Protein AF-A0A831JXH7-F1 (afdb_monomer_lite)

Structure (mmCIF, N/CA/C/O backbone):
data_AF-A0A831JXH7-F1
#
_entry.id   AF-A0A831JXH7-F1
#
loop_
_atom_site.group_PDB
_atom_site.id
_atom_site.type_symbol
_atom_site.label_atom_id
_atom_site.label_alt_id
_atom_site.label_comp_id
_atom_site.label_asym_id
_atom_site.label_entity_id
_atom_site.label_seq_id
_atom_site.pdbx_PDB_ins_code
_atom_site.Cartn_x
_atom_site.Cartn_y
_atom_site.Cartn_z
_atom_site.occupancy
_atom_site.B_iso_or_equiv
_atom_site.auth_seq_id
_atom_site.auth_comp_id
_atom_site.auth_asym_id
_atom_site.auth_atom_id
_atom_site.pdbx_PDB_model_num
ATOM 1 N N . MET A 1 1 ? 20.059 6.172 -11.760 1.00 48.78 1 MET A N 1
ATOM 2 C CA . MET A 1 1 ? 20.110 5.393 -10.506 1.00 48.78 1 MET A CA 1
ATOM 3 C C . MET A 1 1 ? 18.707 5.416 -9.938 1.00 48.78 1 MET A C 1
ATOM 5 O O . MET A 1 1 ? 18.245 6.498 -9.607 1.00 48.78 1 MET A O 1
ATOM 9 N N . SER A 1 2 ? 18.003 4.286 -9.922 1.00 58.50 2 SER A N 1
ATOM 10 C CA . SER A 1 2 ? 16.687 4.183 -9.285 1.00 58.50 2 SER A CA 1
ATOM 11 C C . SER A 1 2 ? 16.887 4.281 -7.770 1.00 58.50 2 SER A C 1
ATOM 13 O O . SER A 1 2 ? 17.509 3.411 -7.156 1.00 58.50 2 SER A O 1
ATOM 15 N N . GLY A 1 3 ? 16.455 5.391 -7.173 1.00 73.62 3 GLY A N 1
ATOM 16 C CA . GLY A 1 3 ? 16.538 5.589 -5.729 1.00 73.62 3 GLY A CA 1
ATOM 17 C C . GLY A 1 3 ? 15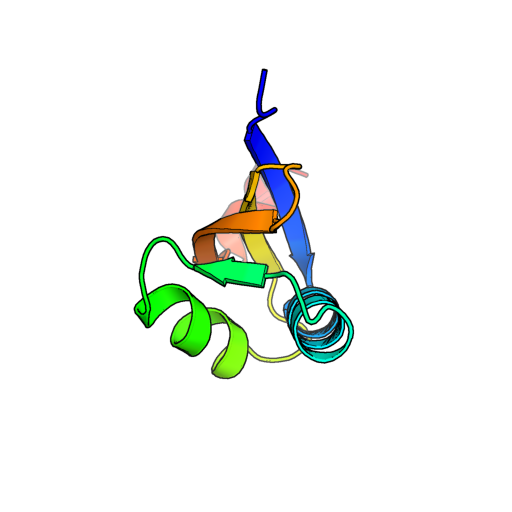.533 4.680 -5.032 1.00 73.62 3 GLY A C 1
ATOM 18 O O . GLY A 1 3 ? 14.341 4.756 -5.320 1.00 73.62 3 GLY A O 1
ATOM 19 N N . LYS A 1 4 ? 16.010 3.811 -4.137 1.00 85.69 4 LYS A N 1
ATOM 20 C CA . LYS A 1 4 ? 15.143 3.036 -3.247 1.00 85.69 4 LYS A CA 1
ATOM 21 C C . LYS A 1 4 ? 14.740 3.922 -2.074 1.00 85.69 4 LYS A C 1
ATOM 23 O O . LYS A 1 4 ? 15.611 4.431 -1.371 1.00 85.69 4 LYS A O 1
ATOM 28 N N . ILE A 1 5 ? 13.441 4.056 -1.854 1.00 86.31 5 ILE A N 1
ATOM 29 C CA . ILE A 1 5 ? 12.851 4.811 -0.756 1.00 86.31 5 ILE A CA 1
ATOM 30 C C . ILE A 1 5 ? 12.199 3.862 0.239 1.00 86.31 5 ILE A C 1
ATOM 32 O O . ILE A 1 5 ? 11.657 2.821 -0.134 1.00 86.31 5 ILE A O 1
ATOM 36 N N . ILE A 1 6 ? 12.301 4.229 1.516 1.00 88.50 6 ILE A N 1
ATOM 37 C CA . ILE A 1 6 ? 11.602 3.590 2.626 1.00 88.50 6 ILE A CA 1
ATOM 38 C C . ILE A 1 6 ? 10.803 4.689 3.323 1.00 88.50 6 ILE A C 1
ATOM 40 O O . ILE A 1 6 ? 11.398 5.594 3.903 1.00 88.50 6 ILE A O 1
ATOM 44 N N . GLU A 1 7 ? 9.482 4.600 3.252 1.00 88.94 7 GLU A N 1
ATOM 45 C CA . GLU A 1 7 ? 8.539 5.568 3.813 1.00 88.94 7 GLU A CA 1
ATOM 46 C C . GLU A 1 7 ? 7.543 4.863 4.741 1.00 88.94 7 GLU A C 1
ATOM 48 O O . GLU A 1 7 ? 7.302 3.660 4.625 1.00 88.94 7 GLU A O 1
ATOM 53 N N . PHE A 1 8 ? 7.008 5.617 5.698 1.00 89.69 8 PHE A N 1
ATOM 54 C CA . PHE A 1 8 ? 5.908 5.189 6.556 1.00 89.69 8 PHE A CA 1
ATOM 55 C C . PHE A 1 8 ? 4.704 6.045 6.192 1.00 89.69 8 PHE A C 1
ATOM 57 O O . PHE A 1 8 ? 4.744 7.261 6.369 1.00 89.69 8 PHE A O 1
ATOM 64 N N . GLU A 1 9 ? 3.674 5.416 5.645 1.00 90.12 9 GLU A N 1
ATOM 65 C CA . GLU A 1 9 ? 2.496 6.091 5.101 1.00 90.12 9 GLU A CA 1
ATOM 66 C C . GLU A 1 9 ? 1.229 5.440 5.656 1.00 90.12 9 GLU A C 1
ATOM 68 O O . GLU A 1 9 ? 1.231 4.256 6.005 1.00 90.12 9 GLU A O 1
ATOM 73 N N . LEU A 1 10 ? 0.139 6.205 5.734 1.00 92.81 10 LEU A N 1
ATOM 74 C CA . LEU A 1 10 ? -1.168 5.634 6.036 1.00 92.81 10 LEU A CA 1
ATOM 75 C C . LEU A 1 10 ? -1.615 4.754 4.873 1.00 92.81 10 LEU A C 1
ATOM 77 O O . LEU A 1 10 ? -1.444 5.106 3.704 1.00 92.81 10 LEU A O 1
ATOM 81 N N . ALA A 1 11 ? -2.235 3.619 5.179 1.00 93.31 11 ALA A N 1
ATOM 82 C CA . ALA A 1 11 ? -2.741 2.724 4.151 1.00 93.31 11 ALA A CA 1
ATOM 83 C C . ALA A 1 11 ? -3.743 3.423 3.223 1.00 93.31 11 ALA A C 1
ATOM 85 O O . ALA A 1 11 ? -3.729 3.158 2.021 1.00 93.31 11 ALA A O 1
ATOM 86 N N . GLY A 1 12 ? -4.561 4.340 3.754 1.00 92.31 12 GLY A N 1
ATOM 87 C CA . GLY A 1 12 ? -5.482 5.153 2.958 1.00 92.31 12 GLY A CA 1
ATOM 88 C C . GLY A 1 12 ? -4.762 5.973 1.882 1.00 92.31 12 GLY A C 1
ATOM 89 O O . GLY A 1 12 ? -5.143 5.912 0.711 1.00 92.31 12 GLY A O 1
ATOM 90 N N . ASP A 1 13 ? -3.670 6.646 2.251 1.00 92.44 13 ASP A N 1
ATOM 91 C CA . ASP A 1 13 ? -2.871 7.469 1.334 1.00 92.44 13 ASP A CA 1
ATOM 92 C C . ASP A 1 13 ? -2.206 6.606 0.250 1.00 92.44 13 ASP A C 1
ATOM 94 O O . ASP A 1 13 ? -2.249 6.931 -0.938 1.00 92.44 13 ASP A O 1
ATOM 98 N N . VAL A 1 14 ? -1.658 5.445 0.631 1.00 91.88 14 VAL A N 1
ATOM 99 C CA . VAL A 1 14 ? -1.039 4.496 -0.311 1.00 91.88 14 VAL A CA 1
ATOM 100 C C . VAL A 1 14 ? -2.077 3.921 -1.278 1.00 91.88 14 VAL A C 1
ATOM 102 O O . VAL A 1 14 ? -1.821 3.792 -2.479 1.00 91.88 14 VAL A O 1
ATOM 105 N N . GLN A 1 15 ? -3.269 3.577 -0.782 1.00 92.62 15 GLN A N 1
ATOM 106 C CA . GLN A 1 15 ? -4.372 3.112 -1.619 1.00 92.62 15 GLN A CA 1
ATOM 107 C C . GLN A 1 15 ? -4.828 4.190 -2.603 1.00 92.62 15 GLN A C 1
ATOM 109 O O . GLN A 1 15 ? -5.126 3.873 -3.757 1.00 92.62 15 GLN A O 1
ATOM 114 N N . GLU A 1 16 ? -4.907 5.447 -2.167 1.00 92.94 16 GLU A N 1
ATOM 115 C CA . GLU A 1 16 ? -5.254 6.572 -3.032 1.00 92.94 16 GLU A CA 1
ATOM 116 C C . GLU A 1 16 ? -4.177 6.808 -4.095 1.00 92.94 16 GLU A C 1
ATOM 118 O O . GLU A 1 16 ? -4.508 6.892 -5.280 1.00 92.94 16 GLU A O 1
ATOM 123 N N . PHE A 1 17 ? -2.898 6.791 -3.711 1.00 89.31 17 PHE A N 1
ATOM 124 C CA . PHE A 1 17 ? -1.770 6.886 -4.637 1.00 89.31 17 PHE A CA 1
ATOM 125 C C . PHE A 1 17 ? -1.858 5.824 -5.738 1.00 89.31 17 PHE A C 1
ATOM 127 O O . PHE A 1 17 ? -1.779 6.149 -6.922 1.00 89.31 17 PHE A O 1
ATOM 134 N N . VAL A 1 18 ? -2.091 4.562 -5.370 1.00 89.56 18 VAL A N 1
ATOM 135 C CA . VAL A 1 18 ? -2.248 3.452 -6.321 1.00 89.56 18 VAL A CA 1
ATOM 136 C C . VAL A 1 18 ? -3.464 3.634 -7.237 1.00 89.56 18 VAL A C 1
ATOM 138 O O . VAL A 1 18 ? -3.410 3.271 -8.408 1.00 89.56 18 VAL A O 1
ATOM 141 N N . LYS A 1 19 ? -4.581 4.166 -6.725 1.00 87.25 19 LYS A N 1
ATOM 142 C CA . LYS A 1 19 ? -5.793 4.402 -7.529 1.00 87.25 19 LYS A CA 1
ATOM 143 C C . LYS A 1 19 ? -5.613 5.548 -8.527 1.00 87.25 19 LYS A C 1
ATOM 145 O O . LYS A 1 19 ? -6.197 5.493 -9.606 1.00 87.25 19 LYS A O 1
ATOM 150 N N . GLN A 1 20 ? -4.856 6.582 -8.159 1.00 85.75 20 GLN A N 1
ATOM 151 C CA . GLN A 1 20 ? -4.639 7.770 -8.989 1.00 85.75 20 GLN A CA 1
ATOM 152 C C . GLN A 1 20 ? -3.507 7.593 -10.012 1.00 85.75 20 GLN A C 1
ATOM 154 O O . GLN A 1 20 ? -3.562 8.184 -11.091 1.00 85.75 20 GLN A O 1
ATOM 159 N N . ASN A 1 21 ? -2.491 6.784 -9.700 1.00 79.38 21 ASN A N 1
ATOM 160 C CA . ASN A 1 21 ? -1.334 6.578 -10.566 1.00 79.38 21 ASN A CA 1
ATOM 161 C C . ASN A 1 21 ? -1.495 5.301 -11.400 1.00 79.38 21 ASN A C 1
ATOM 163 O O . ASN A 1 21 ? -1.480 4.193 -10.876 1.00 79.38 21 ASN A O 1
ATOM 167 N N . PHE A 1 22 ? -1.594 5.458 -12.722 1.00 68.19 22 PHE A N 1
ATOM 168 C CA . PHE A 1 22 ? -1.655 4.331 -13.664 1.00 68.19 22 PHE A CA 1
ATOM 169 C C . PHE A 1 22 ? -0.305 3.619 -13.860 1.00 68.19 22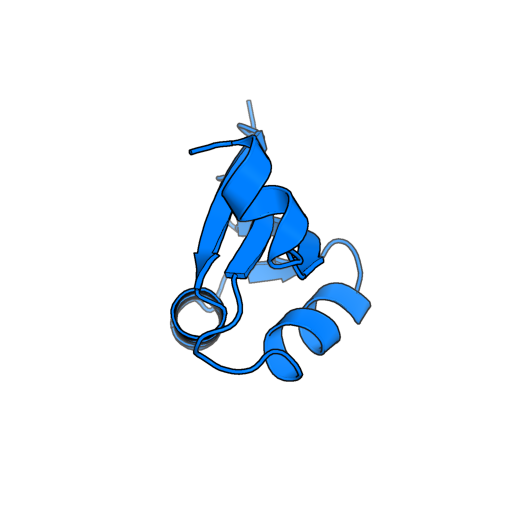 PHE A C 1
ATOM 171 O O . PHE A 1 22 ? -0.282 2.528 -14.422 1.00 68.19 22 PHE A O 1
ATOM 178 N N . ASP A 1 23 ? 0.796 4.221 -13.403 1.00 86.19 23 ASP A N 1
ATOM 179 C CA . ASP A 1 23 ? 2.173 3.769 -13.644 1.00 86.19 23 ASP A CA 1
ATOM 180 C C . ASP A 1 23 ? 2.808 3.218 -12.355 1.00 86.19 23 ASP A C 1
ATOM 182 O O . ASP A 1 23 ? 3.816 3.720 -11.849 1.00 86.19 23 ASP A O 1
ATOM 186 N N . VAL A 1 24 ? 2.142 2.215 -11.773 1.00 87.94 24 VAL A N 1
ATOM 187 C CA . VAL A 1 24 ? 2.572 1.530 -10.550 1.00 87.94 24 VAL A CA 1
ATOM 188 C C . VAL A 1 24 ? 2.766 0.048 -10.826 1.00 87.94 24 VAL A C 1
ATOM 190 O O . VAL A 1 24 ? 1.812 -0.662 -11.150 1.00 87.94 24 VAL A O 1
ATOM 193 N N . ASP A 1 25 ? 3.990 -0.418 -10.602 1.00 91.06 25 ASP A N 1
ATOM 194 C CA . ASP A 1 25 ? 4.347 -1.828 -10.660 1.00 91.06 25 ASP A CA 1
ATOM 195 C C . ASP A 1 25 ? 4.497 -2.422 -9.258 1.00 91.06 25 ASP A C 1
ATOM 197 O O . ASP A 1 25 ? 4.844 -1.753 -8.279 1.00 91.06 25 ASP A O 1
ATOM 201 N N . TYR A 1 26 ? 4.259 -3.728 -9.164 1.00 90.88 26 TYR A N 1
ATOM 202 C CA . TYR A 1 26 ? 4.414 -4.493 -7.933 1.00 90.88 26 TYR A CA 1
ATOM 203 C C . TYR A 1 26 ? 5.436 -5.589 -8.163 1.00 90.88 26 TYR A C 1
ATOM 205 O O . TYR A 1 26 ? 5.250 -6.450 -9.023 1.00 90.88 26 TYR A O 1
ATOM 213 N N . LYS A 1 27 ? 6.501 -5.594 -7.359 1.00 90.69 27 LYS A N 1
ATOM 214 C CA . LYS A 1 27 ? 7.501 -6.663 -7.409 1.00 90.69 27 LYS A CA 1
ATOM 215 C C . LYS A 1 27 ? 6.908 -8.021 -7.027 1.00 90.69 27 LYS A C 1
ATOM 217 O O . LYS A 1 27 ? 7.347 -9.045 -7.543 1.00 90.69 27 LYS A O 1
ATOM 222 N N . ASP A 1 28 ? 5.927 -8.014 -6.130 1.00 89.25 28 ASP A N 1
ATOM 223 C CA . ASP A 1 28 ? 5.176 -9.187 -5.701 1.00 89.25 28 ASP A CA 1
ATOM 224 C C . ASP A 1 28 ? 3.667 -8.870 -5.746 1.00 89.25 28 ASP A C 1
ATOM 226 O O . ASP A 1 28 ? 3.246 -7.864 -5.166 1.00 89.25 28 ASP A O 1
ATOM 230 N N . PRO A 1 29 ? 2.833 -9.689 -6.417 1.00 86.62 29 PRO A N 1
ATOM 231 C CA . PRO A 1 29 ? 1.384 -9.494 -6.456 1.00 86.62 29 PRO A CA 1
ATOM 232 C C . PRO A 1 29 ? 0.718 -9.430 -5.074 1.00 86.62 29 PRO A C 1
ATOM 234 O O . PRO A 1 29 ? -0.286 -8.732 -4.923 1.00 86.62 29 PRO A O 1
ATOM 237 N N . SER A 1 30 ? 1.279 -10.102 -4.063 1.00 89.31 30 SER A N 1
ATOM 238 C CA . SER A 1 30 ? 0.769 -10.074 -2.685 1.00 89.31 30 SER A CA 1
ATOM 239 C C . SER A 1 30 ? 0.816 -8.675 -2.063 1.00 89.31 30 SER A C 1
ATOM 241 O O . SER A 1 30 ? -0.042 -8.341 -1.251 1.00 89.31 30 SER A O 1
ATOM 243 N N . ILE A 1 31 ? 1.727 -7.800 -2.512 1.00 91.62 31 ILE A N 1
ATOM 244 C CA . ILE A 1 31 ? 1.811 -6.401 -2.057 1.00 91.62 31 ILE A CA 1
ATOM 245 C C . ILE A 1 31 ? 0.501 -5.667 -2.333 1.00 91.62 31 ILE A C 1
ATOM 247 O O . ILE A 1 31 ? 0.010 -4.904 -1.499 1.00 91.62 31 ILE A O 1
ATOM 251 N N . LYS A 1 32 ? -0.092 -5.917 -3.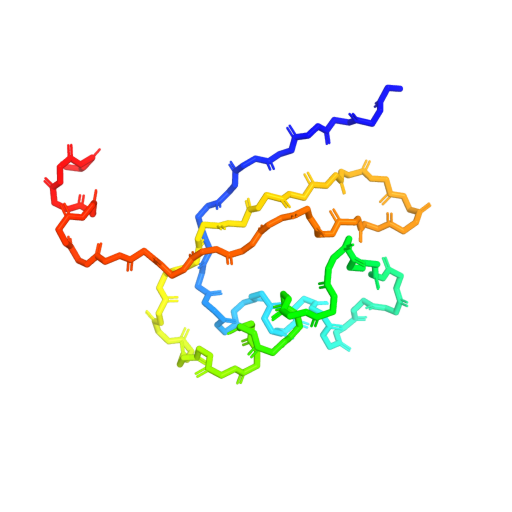502 1.00 89.44 32 LYS A N 1
ATOM 252 C CA . LYS A 1 32 ? -1.363 -5.306 -3.883 1.00 89.44 32 LYS A CA 1
ATOM 253 C C . LYS A 1 32 ? -2.495 -5.757 -2.963 1.00 89.44 32 LYS A C 1
ATOM 255 O O . LYS A 1 32 ? -3.369 -4.956 -2.638 1.00 89.44 32 LYS A O 1
A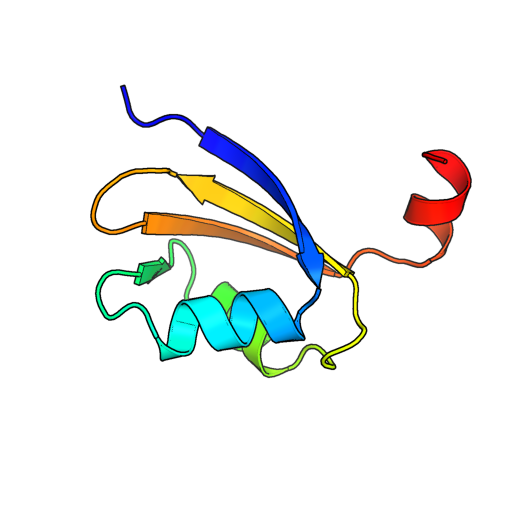TOM 260 N N . GLU A 1 33 ? -2.478 -7.017 -2.533 1.00 90.06 33 GLU A N 1
ATOM 261 C CA . GLU A 1 33 ? -3.447 -7.537 -1.568 1.00 90.06 33 GLU A CA 1
ATOM 262 C C . GLU A 1 33 ? -3.236 -6.929 -0.181 1.00 90.06 33 GLU A C 1
ATOM 264 O O . GLU A 1 33 ? -4.211 -6.498 0.428 1.00 90.06 33 GLU A O 1
ATOM 269 N N . THR A 1 34 ? -1.990 -6.799 0.284 1.00 89.25 34 THR A N 1
ATOM 270 C CA . THR A 1 34 ? -1.665 -6.140 1.560 1.00 89.25 34 THR A CA 1
ATOM 271 C C . THR A 1 34 ? -2.180 -4.704 1.595 1.00 89.25 34 THR A C 1
ATOM 273 O O . THR A 1 34 ? -2.894 -4.337 2.525 1.00 89.25 34 THR A O 1
ATOM 276 N N . ILE A 1 35 ? -1.900 -3.908 0.555 1.00 90.38 35 ILE A N 1
ATOM 277 C CA . ILE A 1 35 ? -2.375 -2.518 0.461 1.00 90.38 35 ILE A CA 1
ATOM 278 C C . ILE A 1 35 ? -3.907 -2.465 0.477 1.00 90.38 35 ILE A C 1
ATOM 280 O O . ILE A 1 35 ? -4.484 -1.615 1.146 1.00 90.38 35 ILE A O 1
ATOM 284 N N . LYS A 1 36 ? -4.576 -3.375 -0.244 1.00 89.44 36 LYS A N 1
ATOM 285 C CA . LYS A 1 36 ? -6.042 -3.404 -0.357 1.00 89.44 36 LYS A CA 1
ATOM 286 C C . LYS A 1 36 ? -6.742 -3.879 0.921 1.00 89.44 36 LYS A C 1
ATOM 288 O O . LYS A 1 36 ? -7.869 -3.464 1.172 1.00 89.44 36 LYS A O 1
ATOM 293 N N . ASN A 1 37 ? -6.115 -4.779 1.675 1.00 91.94 37 ASN A N 1
ATOM 294 C CA . ASN A 1 37 ? -6.689 -5.368 2.886 1.00 91.94 37 ASN A CA 1
ATOM 295 C C . ASN A 1 37 ? -6.387 -4.554 4.154 1.00 91.94 37 ASN A C 1
ATOM 297 O O . ASN A 1 37 ? -7.059 -4.758 5.165 1.00 91.94 37 ASN A O 1
ATOM 301 N N . ALA A 1 38 ? -5.400 -3.656 4.113 1.00 91.75 38 ALA A N 1
ATOM 302 C CA . ALA A 1 38 ? -5.122 -2.716 5.193 1.00 91.75 38 ALA A CA 1
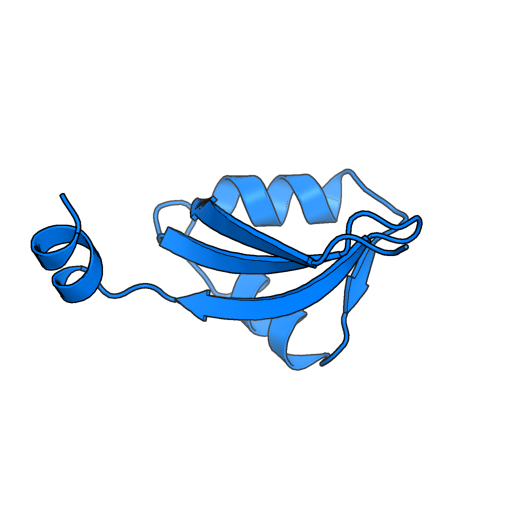ATOM 303 C C . ALA A 1 38 ? -6.275 -1.710 5.369 1.00 91.75 38 ALA A C 1
ATOM 305 O O . ALA A 1 38 ? -6.915 -1.295 4.399 1.00 91.75 38 ALA A O 1
ATOM 306 N N . LYS A 1 39 ? -6.551 -1.323 6.616 1.00 92.44 39 LYS A N 1
ATOM 307 C CA . LYS A 1 39 ? -7.541 -0.292 6.956 1.00 92.44 39 LYS A CA 1
ATOM 308 C C . LYS A 1 39 ? -6.931 1.082 6.746 1.00 92.44 39 LYS A C 1
ATOM 310 O O . LYS A 1 39 ? -5.757 1.256 7.022 1.00 92.44 39 LYS A O 1
ATOM 315 N N . ASP A 1 40 ? -7.735 2.077 6.385 1.00 90.81 40 ASP A N 1
ATOM 316 C CA . ASP A 1 40 ? -7.255 3.430 6.055 1.00 90.81 40 ASP A CA 1
ATOM 317 C C . ASP A 1 40 ? -6.310 4.056 7.102 1.00 90.81 40 ASP A C 1
ATOM 319 O O . ASP A 1 40 ? -5.399 4.794 6.733 1.00 90.81 40 ASP A O 1
ATOM 323 N N . LEU A 1 41 ? -6.511 3.743 8.389 1.00 90.69 41 LEU A N 1
ATOM 324 C CA . LEU A 1 41 ? -5.722 4.260 9.515 1.00 90.69 41 LEU A CA 1
ATOM 325 C C . LEU A 1 41 ? -4.493 3.411 9.878 1.00 90.69 41 LEU A C 1
ATOM 327 O O . LEU A 1 41 ? -3.737 3.793 10.769 1.00 90.69 41 LEU A O 1
ATOM 331 N N . ASP A 1 42 ? -4.298 2.268 9.227 1.00 90.75 42 ASP A N 1
ATOM 332 C CA . ASP A 1 42 ? -3.137 1.418 9.457 1.00 90.75 42 ASP A CA 1
ATOM 333 C C . ASP A 1 42 ? -1.872 2.100 8.915 1.00 90.75 42 ASP A C 1
ATOM 335 O O . ASP A 1 42 ? -1.888 2.703 7.839 1.00 90.75 42 ASP A O 1
ATOM 339 N N . ILE A 1 43 ? -0.752 1.974 9.632 1.00 91.00 43 ILE A N 1
ATOM 340 C CA . ILE A 1 43 ? 0.544 2.464 9.153 1.00 91.00 43 ILE A CA 1
ATOM 341 C C . ILE A 1 43 ? 1.228 1.360 8.355 1.00 91.00 43 ILE A C 1
ATOM 343 O O . ILE A 1 43 ? 1.441 0.249 8.842 1.00 91.00 43 ILE A O 1
ATOM 347 N N . LEU A 1 44 ? 1.614 1.684 7.126 1.00 92.25 44 LEU A N 1
ATOM 348 C CA . LEU A 1 44 ? 2.358 0.803 6.244 1.00 92.25 44 LEU A CA 1
ATOM 349 C C . LEU A 1 44 ? 3.794 1.290 6.112 1.00 92.25 44 LEU A C 1
ATOM 351 O O . LEU A 1 44 ? 4.061 2.454 5.818 1.00 92.25 44 LEU A O 1
ATOM 355 N N . LYS A 1 45 ? 4.738 0.366 6.263 1.00 93.12 45 LYS A N 1
ATOM 356 C CA . LYS A 1 45 ? 6.118 0.568 5.848 1.00 93.12 45 LYS A CA 1
ATOM 357 C C . LYS A 1 45 ? 6.213 0.232 4.370 1.00 93.12 45 LYS A C 1
ATOM 359 O O . LYS A 1 45 ? 6.203 -0.938 3.987 1.00 93.12 45 LYS A O 1
ATOM 364 N N . VAL A 1 46 ? 6.328 1.261 3.547 1.00 92.12 46 VAL A N 1
ATOM 365 C CA . VAL A 1 46 ? 6.388 1.152 2.094 1.00 92.12 46 VAL A CA 1
ATOM 366 C C . VAL A 1 46 ? 7.834 1.239 1.637 1.00 92.12 46 VAL A C 1
ATOM 368 O O . VAL A 1 46 ? 8.562 2.181 1.947 1.00 92.12 46 VAL A O 1
ATOM 371 N N . VAL A 1 47 ? 8.256 0.253 0.856 1.00 92.69 47 VAL A N 1
ATOM 372 C CA . VAL A 1 47 ? 9.546 0.256 0.179 1.00 92.69 47 VAL A CA 1
ATOM 373 C C . VAL A 1 47 ? 9.287 0.309 -1.316 1.00 92.69 47 VAL A C 1
ATOM 375 O O . VAL A 1 47 ? 8.790 -0.660 -1.887 1.00 92.69 47 VAL A O 1
ATOM 378 N N . LYS A 1 48 ? 9.642 1.420 -1.959 1.00 90.00 48 LYS A N 1
ATOM 379 C CA . LYS A 1 48 ? 9.387 1.660 -3.388 1.00 90.00 48 LYS A CA 1
ATOM 380 C C . LYS A 1 48 ? 10.603 2.253 -4.094 1.00 90.00 48 LYS A C 1
ATOM 382 O O . LYS A 1 48 ? 11.522 2.754 -3.443 1.00 90.00 48 LYS A O 1
ATOM 387 N N . THR A 1 49 ? 10.644 2.175 -5.416 1.00 90.38 49 THR A N 1
ATOM 388 C CA . THR A 1 49 ? 11.601 2.922 -6.246 1.00 90.38 49 THR A CA 1
ATOM 389 C C . THR A 1 49 ? 10.920 4.125 -6.874 1.00 90.38 49 THR A C 1
ATOM 391 O O . THR A 1 49 ? 9.785 4.019 -7.325 1.00 90.38 49 THR A O 1
ATOM 394 N N . ILE A 1 50 ? 11.611 5.271 -6.910 1.00 78.00 50 ILE A N 1
ATOM 395 C CA . ILE A 1 50 ? 11.157 6.423 -7.706 1.00 78.00 50 ILE A CA 1
ATOM 396 C C . ILE A 1 50 ? 11.724 6.301 -9.124 1.00 78.00 50 ILE A C 1
ATOM 398 O O . ILE A 1 50 ? 12.646 7.013 -9.527 1.00 78.00 50 ILE A O 1
ATOM 402 N N . ASP A 1 51 ? 11.213 5.335 -9.861 1.00 78.31 51 ASP A N 1
ATOM 403 C CA . ASP A 1 51 ? 11.274 5.264 -11.313 1.00 78.31 51 ASP A CA 1
ATOM 404 C C . ASP A 1 51 ? 9.858 5.413 -11.891 1.00 78.31 51 ASP A C 1
ATOM 406 O O . ASP A 1 51 ? 8.879 5.538 -11.156 1.00 78.31 51 ASP A O 1
ATOM 410 N N . SER A 1 52 ? 9.760 5.516 -13.215 1.00 76.56 52 SER A N 1
ATOM 411 C CA . SER A 1 52 ? 8.495 5.448 -13.953 1.00 76.56 52 SER A CA 1
ATOM 412 C C . SER A 1 52 ? 8.542 4.150 -14.762 1.00 76.56 52 SER A C 1
ATOM 414 O O . SER A 1 52 ? 9.405 4.049 -15.646 1.00 76.56 52 SER A O 1
ATOM 416 N N . PRO A 1 53 ? 7.719 3.137 -14.425 1.00 81.88 53 PRO A N 1
ATOM 417 C CA . PRO A 1 53 ? 6.750 3.079 -13.315 1.00 81.88 53 PRO A CA 1
ATOM 418 C C . PRO A 1 53 ? 7.381 3.042 -11.922 1.00 81.88 53 PRO A C 1
ATOM 420 O O . PRO A 1 53 ? 8.459 2.483 -11.733 1.00 81.88 53 PRO A O 1
ATOM 423 N N . THR A 1 54 ? 6.662 3.577 -10.928 1.00 87.56 54 THR A N 1
ATOM 424 C CA . THR A 1 54 ? 7.041 3.434 -9.514 1.00 87.56 54 THR A CA 1
ATOM 425 C C . THR A 1 54 ? 6.836 1.982 -9.117 1.00 87.56 54 THR A C 1
ATOM 427 O O . THR A 1 54 ? 5.715 1.477 -9.176 1.00 87.56 54 THR A O 1
ATOM 430 N N . THR A 1 55 ? 7.898 1.304 -8.682 1.00 91.19 55 THR A N 1
ATOM 431 C CA . THR A 1 55 ? 7.804 -0.111 -8.301 1.00 91.19 55 THR A CA 1
ATOM 432 C C . THR A 1 55 ? 7.736 -0.269 -6.786 1.00 91.19 55 THR A C 1
ATOM 434 O O . THR A 1 55 ? 8.690 0.051 -6.073 1.00 91.19 55 THR A O 1
ATOM 437 N N . PHE A 1 56 ? 6.640 -0.831 -6.276 1.00 90.94 56 PHE A N 1
ATOM 438 C CA . PHE A 1 56 ? 6.555 -1.280 -4.887 1.00 90.94 56 PHE A CA 1
ATOM 439 C C . PHE A 1 56 ? 7.364 -2.570 -4.717 1.00 90.94 56 PHE A C 1
ATOM 441 O O . PHE A 1 56 ? 7.075 -3.601 -5.327 1.00 90.94 56 PHE A O 1
ATOM 448 N N . ILE A 1 57 ? 8.396 -2.513 -3.877 1.00 92.12 57 ILE A N 1
ATOM 449 C CA . ILE A 1 57 ? 9.294 -3.629 -3.564 1.00 92.12 57 ILE A CA 1
ATOM 450 C C . ILE A 1 57 ? 8.755 -4.445 -2.390 1.00 92.12 57 ILE A C 1
ATOM 452 O O . ILE A 1 57 ? 8.817 -5.671 -2.436 1.00 92.12 57 ILE A O 1
ATOM 456 N N . SER A 1 58 ? 8.290 -3.779 -1.332 1.00 92.19 58 SER A N 1
ATOM 457 C CA . SER A 1 58 ? 7.651 -4.418 -0.180 1.00 92.19 58 SER A CA 1
ATOM 458 C C . SER A 1 58 ? 6.718 -3.440 0.524 1.00 92.19 58 SER A C 1
ATOM 460 O O . SER A 1 58 ? 6.946 -2.229 0.501 1.00 92.19 58 SER A O 1
ATOM 462 N N . VAL A 1 59 ? 5.672 -3.976 1.143 1.00 91.50 59 VAL A N 1
ATOM 463 C CA . VAL A 1 59 ? 4.746 -3.231 1.995 1.00 91.50 59 VAL A CA 1
ATOM 464 C C . VAL A 1 59 ? 4.438 -4.102 3.195 1.00 91.50 59 VAL A C 1
ATOM 466 O O . VAL A 1 59 ? 3.906 -5.198 3.031 1.00 91.50 59 VAL A O 1
ATOM 469 N N . ASP A 1 60 ? 4.776 -3.602 4.377 1.00 91.19 60 ASP A N 1
ATOM 470 C CA . ASP A 1 60 ? 4.587 -4.312 5.636 1.00 91.19 60 ASP A CA 1
ATOM 471 C C . ASP A 1 60 ? 3.677 -3.490 6.552 1.00 91.19 60 ASP A C 1
ATOM 473 O O . ASP A 1 60 ? 3.859 -2.276 6.680 1.00 91.19 60 ASP A O 1
ATOM 477 N N . LEU A 1 61 ? 2.710 -4.146 7.197 1.00 89.19 61 LEU A N 1
ATOM 478 C CA . LEU A 1 61 ? 1.915 -3.527 8.254 1.00 89.19 61 LEU A CA 1
ATOM 479 C C . LEU A 1 61 ? 2.824 -3.258 9.452 1.00 89.19 61 LEU A C 1
ATOM 481 O O . LEU A 1 61 ? 3.524 -4.158 9.919 1.00 89.19 61 LEU A O 1
ATOM 485 N N . VAL A 1 62 ? 2.818 -2.022 9.930 1.00 86.06 62 VAL A N 1
ATOM 486 C CA . VAL A 1 62 ? 3.556 -1.632 11.126 1.00 86.06 62 VAL A CA 1
ATOM 487 C C . VAL A 1 62 ? 2.651 -1.848 12.327 1.00 86.06 62 VAL A C 1
ATOM 489 O O . VAL A 1 62 ? 1.532 -1.345 12.372 1.00 86.06 62 VAL A O 1
ATOM 492 N N . ASP A 1 63 ? 3.137 -2.621 13.288 1.00 78.69 63 ASP A N 1
ATOM 493 C CA . ASP A 1 63 ? 2.488 -2.811 14.575 1.00 78.69 63 ASP A CA 1
ATOM 494 C C . ASP A 1 63 ? 2.679 -1.582 15.477 1.00 78.69 63 ASP A C 1
ATOM 496 O O . ASP A 1 63 ? 3.666 -0.847 15.385 1.00 78.69 63 ASP A O 1
ATOM 500 N N . GLU A 1 64 ? 1.721 -1.348 16.376 1.00 67.50 64 GLU A N 1
ATOM 501 C CA . GLU A 1 64 ? 1.755 -0.218 17.317 1.00 67.50 64 GLU A CA 1
ATOM 502 C C . GLU A 1 64 ? 3.040 -0.224 18.175 1.00 67.50 64 GLU A C 1
ATOM 504 O O . GLU A 1 64 ? 3.609 0.834 18.449 1.00 67.50 64 GLU A O 1
ATOM 509 N N . GLU A 1 65 ? 3.583 -1.408 18.492 1.00 64.44 65 GLU A N 1
ATOM 510 C CA . GLU A 1 65 ? 4.852 -1.563 19.221 1.00 64.44 65 GLU A CA 1
ATOM 511 C C . GLU A 1 65 ? 6.070 -0.974 18.482 1.00 64.44 65 GLU A C 1
ATOM 513 O O . GLU A 1 65 ? 7.032 -0.525 19.117 1.00 64.44 65 GLU A O 1
ATOM 518 N N . PHE A 1 66 ? 6.075 -0.964 17.145 1.00 62.81 66 PHE A N 1
ATOM 519 C CA . PHE A 1 66 ? 7.170 -0.376 16.373 1.00 62.81 66 PHE A CA 1
ATOM 520 C C . PHE A 1 66 ? 7.125 1.156 16.385 1.00 62.81 66 PHE A C 1
ATOM 522 O O . PHE A 1 66 ? 8.179 1.797 16.331 1.00 62.81 66 PHE A O 1
ATOM 529 N N . ILE A 1 67 ? 5.929 1.742 16.504 1.00 59.72 67 ILE A N 1
ATOM 530 C CA . ILE A 1 67 ? 5.733 3.193 16.601 1.00 59.72 67 ILE A CA 1
ATOM 531 C C . ILE A 1 67 ? 6.276 3.696 17.945 1.00 59.72 67 ILE A C 1
ATOM 533 O O . ILE A 1 67 ? 7.090 4.619 17.959 1.00 59.72 67 ILE A O 1
ATOM 537 N N . GLU A 1 68 ? 5.924 3.037 19.055 1.00 59.81 68 GLU A N 1
ATOM 538 C CA . GLU A 1 68 ? 6.355 3.428 20.410 1.00 59.81 68 GLU A CA 1
ATOM 539 C C . GLU A 1 68 ? 7.873 3.333 20.640 1.00 59.81 68 GLU A C 1
ATOM 541 O O . GLU A 1 68 ? 8.418 3.995 21.518 1.00 59.81 68 GLU A O 1
ATOM 546 N N . LYS A 1 69 ? 8.594 2.513 19.863 1.00 56.78 69 LYS A N 1
ATOM 547 C CA . LYS A 1 69 ? 10.062 2.395 19.967 1.00 56.78 69 LYS A CA 1
ATOM 548 C C . LYS A 1 69 ? 10.838 3.431 19.157 1.00 56.78 69 LYS A C 1
ATOM 550 O O . LYS A 1 69 ? 12.061 3.517 19.304 1.00 56.78 69 LYS A O 1
ATOM 555 N N . LYS A 1 70 ? 10.182 4.139 18.239 1.00 55.62 70 LYS A N 1
ATOM 556 C CA . LYS A 1 70 ? 10.831 5.012 17.247 1.00 55.62 70 LYS A CA 1
ATOM 557 C C . LYS A 1 70 ? 10.515 6.496 17.434 1.00 55.62 70 LYS A C 1
ATOM 559 O O . LYS A 1 70 ? 11.255 7.303 16.867 1.00 55.62 70 LYS A O 1
ATOM 564 N N . PHE A 1 71 ? 9.491 6.825 18.216 1.00 45.91 71 PHE A N 1
ATOM 565 C CA . PHE A 1 71 ? 9.085 8.180 18.595 1.00 45.91 71 PHE A CA 1
ATOM 566 C C . PHE A 1 71 ? 9.113 8.343 20.115 1.00 45.91 71 PHE A C 1
ATOM 568 O O . PHE A 1 71 ? 9.350 9.488 20.560 1.00 45.91 71 PHE A O 1
#

Secondary structure (DSSP, 8-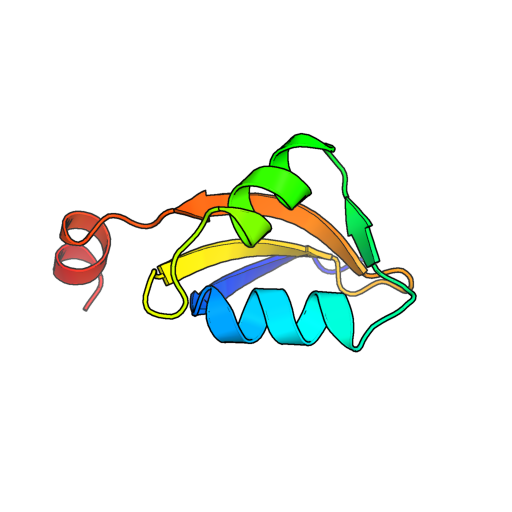state):
---EEEEEEEHHHHHHHHHH-S-EEESSHHHHHHHHHS-TT-EEEEEEE-SSSEEEEEEEEPPHHHHHTT-

Radius of gyration: 12.05 Å; chains: 1; bounding box: 28×18×34 Å

Sequence (71 aa):
MSGKIIEFELAGDVQEFVKQNFDVDYKDPSIKETIKNAKDLDILKVVKTIDSPTTFISVDLVDEEFIEKKF

Foldseek 3Di:
DFDKDKDKDFLLVVVVVVVVDPFEAEPDPVQVVVSVVHDRRWIWTWIWTPDRSIYTDDIDTDDPVVVVVPD

pLDDT: mean 84.2, std 11.87, range [45.91, 93.31]